Protein AF-A0A9D2E5R0-F1 (afdb_monomer)

Nearest PDB structures (foldseek):
  8ugi-assembly1_1K  TM=6.746E-01  e=1.771E+00  Sus scrofa
  6zke-assembly1_K  TM=6.800E-01  e=3.230E+00  Ovis aries
  8eja-assembly1_B  TM=5.317E-01  e=1.771E+00  synthetic construct
  8oir-assembly1_Aa  TM=5.690E-01  e=2.644E+00  Homo sapiens
  8oiq-assembly1_Aa  TM=5.971E-01  e=4.510E+00  Homo sapiens

Secondary structure (DSSP, 8-state):
-PPPSSHHHHHHHHHHHHHHHT-TT--HHHHHHHHHHHHHHHHHHHHHHHHHHHHHHHHHHHHHHHTS--------

pLDDT: mean 88.28, std 13.08, range [50.47, 98.31]

Sequence (76 aa):
MKNPKSFEEGMARLQDLLDRLSSPDTPLEEAISLYTETAALAEYCTNALDKAQLKMQTIDERIAQLAKPQEGSDEV

Radius of gyration: 22.38 Å; Cα contacts (8 Å, |Δi|>4): 26; chains: 1; bounding box: 37×21×73 Å

Mean predicted aligned error: 7.29 Å

Organism: NCBI:txid2838595

InterPro domains:
  IPR003761 Exonuclease VII, small subunit [MF_00337] (6-66)
  IPR003761 Exonuclease VII, small subunit [PF02609] (7-57)
  IPR003761 Exonuclease VII, small subunit [PIRSF006488] (3-71)
  IPR003761 Exonuclease VII, small subunit [PTHR34137] (2-66)
  IPR003761 Exonuclease VII, small subunit [TIGR01280] (6-61)
  IPR037004 Exonuclease VII, small subunit superfamily [G3DSA:1.10.287.1040] (1-75)
  IPR037004 Exonuclease VII, small subunit superfamily [SSF116842] (3-62)

Foldseek 3Di:
DDQDPDLVRLVVVLVVLVVQLPDPPQDPVRNVVSVVSNVVSVVVNVVVVVVVVVVVVVVVVVVVVVPDPPPDPPDD

Structure (mmCIF, N/CA/C/O backbone):
data_AF-A0A9D2E5R0-F1
#
_entry.id   AF-A0A9D2E5R0-F1
#
loop_
_atom_site.group_PDB
_atom_site.id
_atom_site.type_symbol
_atom_site.label_atom_id
_atom_site.label_alt_id
_atom_site.label_comp_id
_atom_site.label_asym_id
_atom_site.label_entity_id
_atom_site.label_seq_id
_atom_site.pdbx_PDB_ins_code
_atom_site.Cartn_x
_atom_site.Cartn_y
_atom_site.Cartn_z
_atom_site.occupancy
_atom_site.B_iso_or_equiv
_atom_site.auth_seq_id
_atom_site.auth_comp_id
_atom_site.auth_asym_id
_atom_site.auth_atom_id
_atom_site.pdbx_PDB_model_num
ATOM 1 N N . MET A 1 1 ? -2.272 10.809 -11.130 1.00 57.19 1 MET A N 1
ATOM 2 C CA . MET A 1 1 ? -2.566 9.396 -10.799 1.00 57.19 1 MET A CA 1
ATOM 3 C C . MET A 1 1 ? -3.939 9.315 -10.148 1.00 57.19 1 MET A C 1
ATOM 5 O O . MET A 1 1 ? -4.315 10.256 -9.460 1.00 57.19 1 MET A O 1
ATOM 9 N N . LYS A 1 2 ? -4.718 8.258 -10.412 1.00 61.91 2 LYS A N 1
ATOM 10 C CA . LYS A 1 2 ? -5.990 8.015 -9.711 1.00 61.91 2 LYS A CA 1
ATOM 11 C C . LYS A 1 2 ? -5.694 7.150 -8.489 1.00 61.91 2 LYS A C 1
ATOM 13 O O . LYS A 1 2 ? -5.248 6.021 -8.669 1.00 61.91 2 LYS A O 1
ATOM 18 N N . ASN A 1 3 ? -5.937 7.677 -7.292 1.00 73.19 3 ASN A N 1
ATOM 19 C CA . ASN A 1 3 ? -5.828 6.894 -6.064 1.00 73.19 3 ASN A CA 1
ATOM 20 C C . ASN A 1 3 ? -6.891 5.775 -6.062 1.00 73.19 3 ASN A C 1
ATOM 22 O O . ASN A 1 3 ? -7.985 5.998 -6.595 1.00 73.19 3 ASN A O 1
ATOM 26 N N . PRO A 1 4 ? -6.590 4.595 -5.492 1.00 80.94 4 PRO A N 1
ATOM 27 C CA . PRO A 1 4 ? -7.560 3.509 -5.332 1.00 80.94 4 PRO A CA 1
ATOM 28 C C . PRO A 1 4 ? -8.805 3.968 -4.564 1.00 80.94 4 PRO A C 1
ATOM 30 O O . PRO A 1 4 ? -8.706 4.842 -3.696 1.00 80.94 4 PRO A O 1
ATOM 33 N N . LYS A 1 5 ? -9.979 3.393 -4.861 1.00 83.00 5 LYS A N 1
ATOM 34 C CA . LYS A 1 5 ? -11.210 3.727 -4.123 1.00 83.00 5 LYS A CA 1
ATOM 35 C C . LYS A 1 5 ? -11.286 3.001 -2.783 1.00 83.00 5 LYS A C 1
ATOM 37 O O . LYS A 1 5 ? -11.965 3.489 -1.882 1.00 83.00 5 LYS A O 1
ATOM 42 N N . SER A 1 6 ? -10.589 1.874 -2.649 1.00 92.81 6 SER A N 1
ATOM 43 C CA . SER A 1 6 ? -10.446 1.138 -1.394 1.00 92.81 6 SER A CA 1
ATOM 44 C C . SER A 1 6 ? -9.022 0.619 -1.186 1.00 92.81 6 SER A C 1
ATOM 46 O O . SER A 1 6 ? -8.194 0.625 -2.101 1.00 92.81 6 SER A O 1
ATOM 48 N N . PHE A 1 7 ? -8.752 0.153 0.034 1.00 93.50 7 PHE A N 1
ATOM 49 C CA . PHE A 1 7 ? -7.497 -0.509 0.372 1.00 93.50 7 PHE A CA 1
ATOM 50 C C . PHE A 1 7 ? -7.297 -1.791 -0.448 1.00 93.50 7 PHE A C 1
ATOM 52 O O . PHE A 1 7 ? -6.217 -2.012 -0.985 1.00 93.50 7 PHE A O 1
ATOM 59 N N . GLU A 1 8 ? -8.347 -2.597 -0.609 1.00 95.25 8 GLU A N 1
ATOM 60 C CA . GLU A 1 8 ? -8.325 -3.857 -1.360 1.00 95.25 8 GLU A CA 1
ATOM 61 C C . GLU A 1 8 ? -8.011 -3.617 -2.839 1.00 95.25 8 GLU A C 1
ATOM 63 O O . GLU A 1 8 ? -7.184 -4.322 -3.415 1.00 95.25 8 GLU A O 1
ATOM 68 N N . GLU A 1 9 ? -8.608 -2.583 -3.443 1.00 93.88 9 GLU A N 1
ATOM 69 C CA . GLU A 1 9 ? -8.263 -2.166 -4.806 1.00 93.88 9 GLU A CA 1
ATOM 70 C C . GLU A 1 9 ? -6.799 -1.712 -4.906 1.00 93.88 9 GLU A C 1
ATOM 72 O O . GLU A 1 9 ? -6.116 -2.026 -5.883 1.00 93.88 9 GLU A O 1
ATOM 77 N N . GLY A 1 10 ? -6.308 -0.979 -3.901 1.00 94.19 10 GLY A N 1
ATOM 78 C CA . GLY A 1 10 ? -4.917 -0.534 -3.837 1.00 94.19 10 GLY A CA 1
ATOM 79 C C . GLY A 1 10 ? -3.942 -1.702 -3.754 1.00 94.19 10 GLY A C 1
ATOM 80 O O . GLY A 1 10 ? -2.988 -1.757 -4.523 1.00 94.19 10 GLY A O 1
ATOM 81 N N . MET A 1 11 ? -4.222 -2.676 -2.893 1.00 94.75 11 MET A N 1
ATOM 82 C CA . MET A 1 11 ? -3.413 -3.885 -2.747 1.00 94.75 11 MET A CA 1
ATOM 83 C C . MET A 1 11 ? -3.415 -4.751 -4.007 1.00 94.75 11 MET A C 1
ATOM 85 O O . MET A 1 11 ? -2.354 -5.209 -4.424 1.00 94.75 11 MET A O 1
ATOM 89 N N . ALA A 1 12 ? -4.573 -4.936 -4.647 1.00 95.25 12 ALA A N 1
ATOM 90 C CA . ALA A 1 12 ? -4.660 -5.687 -5.897 1.00 95.25 12 ALA A CA 1
ATOM 91 C C . ALA A 1 12 ? -3.818 -5.034 -7.006 1.00 95.25 12 ALA A C 1
ATOM 93 O O . ALA A 1 12 ? -3.078 -5.716 -7.711 1.00 95.25 12 ALA A O 1
ATOM 94 N N . ARG A 1 13 ? -3.881 -3.701 -7.125 1.00 94.44 13 ARG A N 1
ATOM 95 C CA . ARG A 1 13 ? -3.069 -2.954 -8.093 1.00 94.44 13 ARG A CA 1
ATOM 96 C C . ARG A 1 13 ? -1.581 -2.974 -7.750 1.00 94.44 13 ARG A C 1
ATOM 98 O O . ARG A 1 13 ? -0.762 -3.061 -8.654 1.00 94.44 13 ARG A O 1
ATOM 105 N N . LEU A 1 14 ? -1.226 -2.893 -6.469 1.00 94.44 14 LEU A N 1
ATOM 106 C CA . LEU A 1 14 ? 0.164 -2.984 -6.026 1.00 94.44 14 LEU A CA 1
ATOM 107 C C . LEU A 1 14 ? 0.780 -4.334 -6.417 1.00 94.44 14 LEU A C 1
ATOM 109 O O . LEU A 1 14 ? 1.899 -4.359 -6.920 1.00 94.44 14 LEU A O 1
ATOM 113 N N . GLN A 1 15 ? 0.037 -5.431 -6.238 1.00 94.56 15 GLN A N 1
ATOM 114 C CA . GLN A 1 15 ? 0.490 -6.763 -6.638 1.00 94.56 15 GLN A CA 1
ATOM 115 C C . GLN A 1 15 ? 0.707 -6.859 -8.155 1.00 94.56 15 GLN A C 1
ATOM 117 O O . GLN A 1 15 ? 1.770 -7.294 -8.580 1.00 94.56 15 GLN A O 1
ATOM 122 N N . ASP A 1 16 ? -0.244 -6.377 -8.962 1.00 94.00 16 ASP A N 1
ATOM 123 C CA . ASP A 1 16 ? -0.118 -6.360 -10.429 1.00 94.00 16 ASP A CA 1
ATOM 124 C C . ASP A 1 16 ? 1.126 -5.586 -10.903 1.00 94.00 16 ASP A C 1
ATOM 126 O O . ASP A 1 16 ? 1.870 -6.035 -11.777 1.00 94.00 16 ASP A O 1
ATOM 130 N N . LEU A 1 17 ? 1.401 -4.430 -10.291 1.00 93.50 17 LEU A N 1
ATOM 131 C CA . LEU A 1 17 ? 2.582 -3.634 -10.628 1.00 93.50 17 LEU A CA 1
ATOM 132 C C . LEU A 1 17 ? 3.888 -4.324 -10.226 1.00 93.50 17 LEU A C 1
ATOM 134 O O . LEU A 1 17 ? 4.850 -4.271 -10.992 1.00 93.50 17 LEU A O 1
ATOM 138 N N . LEU A 1 18 ? 3.929 -4.978 -9.062 1.00 92.56 18 LEU A N 1
ATOM 139 C CA . LEU A 1 18 ? 5.090 -5.756 -8.623 1.00 92.56 18 LEU A CA 1
ATOM 140 C C . LEU A 1 18 ? 5.356 -6.942 -9.554 1.00 92.56 18 LEU A C 1
ATOM 142 O O . LEU A 1 18 ? 6.508 -7.175 -9.922 1.00 92.56 18 LEU A O 1
ATOM 146 N N . ASP A 1 19 ? 4.305 -7.636 -9.990 1.00 93.06 19 ASP A N 1
ATOM 147 C CA . ASP A 1 19 ? 4.417 -8.752 -10.929 1.00 93.06 19 ASP A CA 1
ATOM 148 C C . ASP A 1 19 ? 5.007 -8.270 -12.264 1.00 93.06 19 ASP A C 1
ATOM 150 O O . ASP A 1 19 ? 5.965 -8.858 -12.773 1.00 93.06 19 ASP A O 1
ATOM 154 N N . ARG A 1 20 ? 4.532 -7.133 -12.790 1.00 91.06 20 ARG A N 1
ATOM 155 C CA . ARG A 1 20 ? 5.086 -6.506 -14.005 1.00 91.06 20 ARG A CA 1
ATOM 156 C C . ARG A 1 20 ? 6.529 -6.033 -13.828 1.00 91.06 20 ARG A C 1
ATOM 158 O O . ARG A 1 20 ? 7.344 -6.203 -14.733 1.00 91.06 20 ARG A O 1
ATOM 165 N N . LEU A 1 21 ? 6.865 -5.468 -12.669 1.00 90.19 21 LEU A N 1
ATOM 166 C CA . LEU A 1 21 ? 8.224 -5.023 -12.353 1.00 90.19 21 LEU A CA 1
ATOM 167 C C . LEU A 1 21 ? 9.204 -6.203 -12.238 1.00 90.19 21 LEU A C 1
ATOM 169 O O . LEU A 1 21 ? 10.385 -6.046 -12.530 1.00 90.19 21 LEU A O 1
ATOM 173 N N . SER A 1 22 ? 8.716 -7.382 -11.840 1.00 89.00 22 SER A N 1
ATOM 174 C CA . SER A 1 22 ? 9.518 -8.608 -11.743 1.00 89.00 22 SER A CA 1
ATOM 175 C C . SER A 1 22 ? 9.816 -9.268 -13.095 1.00 89.00 22 SER A C 1
ATOM 177 O O . SER A 1 22 ? 10.676 -10.148 -13.170 1.00 89.00 22 SER A O 1
ATOM 179 N N . SER A 1 23 ? 9.128 -8.848 -14.163 1.00 91.75 23 SER A N 1
ATOM 180 C CA . SER A 1 23 ? 9.332 -9.397 -15.502 1.00 91.75 23 SER A CA 1
ATOM 181 C C . SER A 1 23 ? 10.694 -8.973 -16.074 1.00 91.75 23 SER A C 1
ATOM 183 O O . SER A 1 23 ? 10.980 -7.774 -16.139 1.00 91.75 23 SER A O 1
ATOM 185 N N . PRO A 1 24 ? 11.528 -9.920 -16.545 1.00 85.62 24 PRO A N 1
ATOM 186 C CA . PRO A 1 24 ? 12.831 -9.611 -17.135 1.0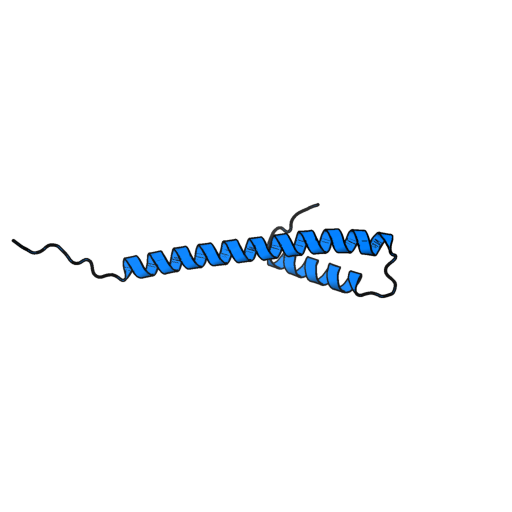0 85.62 24 PRO A CA 1
ATOM 187 C C . PRO A 1 24 ? 12.731 -8.903 -18.496 1.00 85.62 24 PRO A C 1
ATOM 189 O O . PRO A 1 24 ? 13.718 -8.328 -18.949 1.00 85.62 24 PRO A O 1
ATOM 192 N N . ASP A 1 25 ? 11.557 -8.927 -19.133 1.00 91.12 25 ASP A N 1
ATOM 193 C CA . ASP A 1 25 ? 11.313 -8.317 -20.445 1.00 91.12 25 ASP A CA 1
ATOM 194 C C . ASP A 1 25 ? 10.876 -6.843 -20.354 1.00 91.12 25 ASP A C 1
ATOM 196 O O . ASP A 1 25 ? 10.659 -6.196 -21.380 1.00 91.12 25 ASP A O 1
ATOM 200 N N . THR A 1 26 ? 10.732 -6.298 -19.142 1.00 88.00 26 THR A N 1
ATOM 201 C CA . THR A 1 26 ? 10.293 -4.916 -18.920 1.00 88.00 26 THR A CA 1
ATOM 202 C C . THR A 1 26 ? 11.393 -3.924 -19.332 1.00 88.00 26 THR A C 1
ATOM 204 O O . THR A 1 26 ? 12.475 -3.931 -18.737 1.00 88.00 26 THR A O 1
ATOM 207 N N . PRO A 1 27 ? 11.146 -3.029 -20.312 1.00 94.00 27 PRO A N 1
ATOM 208 C CA . PRO A 1 27 ? 12.112 -2.006 -20.713 1.00 94.00 27 PRO A CA 1
ATOM 209 C C . PRO A 1 27 ? 12.471 -1.062 -19.561 1.00 94.00 27 PRO A C 1
ATOM 211 O O . PRO A 1 27 ? 11.644 -0.786 -18.692 1.00 94.00 27 PRO A O 1
ATOM 214 N N . LEU A 1 28 ? 13.683 -0.501 -19.579 1.00 90.25 28 LEU A N 1
ATOM 215 C CA . LEU A 1 28 ? 14.180 0.357 -18.497 1.00 90.25 28 LEU A CA 1
ATOM 216 C C . LEU A 1 28 ? 13.273 1.571 -18.234 1.00 90.25 28 LEU A C 1
ATOM 218 O O . LEU A 1 28 ? 12.977 1.870 -17.077 1.00 90.25 28 LEU A O 1
ATOM 222 N N . GLU A 1 29 ? 12.809 2.263 -19.279 1.00 90.88 29 GLU A N 1
ATOM 223 C CA . GLU A 1 29 ? 11.902 3.402 -19.107 1.00 90.88 29 GLU A CA 1
ATOM 224 C C . GLU A 1 29 ? 10.565 2.987 -18.471 1.00 90.88 29 GLU A C 1
ATOM 226 O O . GLU A 1 29 ? 10.028 3.708 -17.624 1.00 90.88 29 GLU A O 1
ATOM 231 N N . GLU A 1 30 ? 10.044 1.810 -18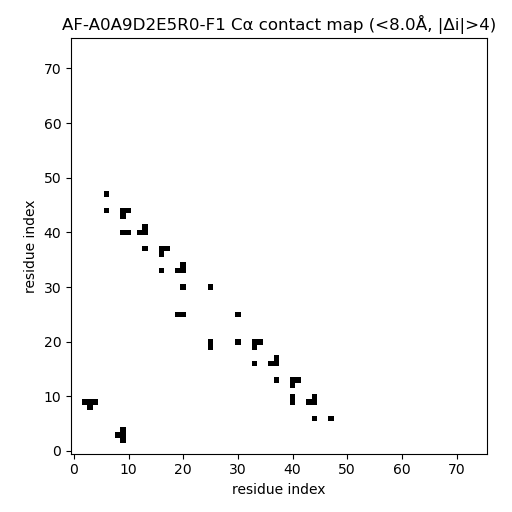.830 1.00 91.31 30 GLU A N 1
ATOM 232 C CA . GLU A 1 30 ? 8.820 1.270 -18.234 1.00 91.31 30 GLU A CA 1
ATOM 233 C C . GLU A 1 30 ? 9.051 0.859 -16.776 1.00 91.31 30 GLU A C 1
ATOM 235 O O . GLU A 1 30 ? 8.231 1.186 -15.919 1.00 91.31 30 GLU A O 1
ATOM 240 N N . ALA A 1 31 ? 10.191 0.240 -16.461 1.00 91.94 31 ALA A N 1
ATOM 241 C CA . ALA A 1 31 ? 10.554 -0.144 -15.100 1.00 91.94 31 ALA A CA 1
ATOM 242 C C . ALA A 1 31 ? 10.609 1.069 -14.155 1.00 91.94 31 ALA A C 1
ATOM 244 O O . ALA A 1 31 ? 10.112 1.003 -13.032 1.00 91.94 31 ALA A O 1
ATOM 245 N N . ILE A 1 32 ? 11.141 2.207 -14.615 1.00 92.69 32 ILE A N 1
ATOM 246 C CA . ILE A 1 32 ? 11.180 3.455 -13.832 1.00 92.69 32 ILE A CA 1
ATOM 247 C C . ILE A 1 32 ? 9.763 3.986 -13.568 1.00 92.69 32 ILE A C 1
ATOM 249 O O . ILE A 1 32 ? 9.445 4.402 -12.446 1.00 92.69 32 ILE A O 1
ATOM 253 N N . SER A 1 33 ? 8.895 3.953 -14.582 1.00 92.56 33 SER A N 1
ATOM 254 C CA . SER A 1 33 ? 7.491 4.350 -14.430 1.00 92.56 33 SER A CA 1
ATOM 255 C C . SER A 1 33 ? 6.754 3.433 -13.448 1.00 92.56 33 SER A C 1
ATOM 257 O O . SER A 1 33 ? 6.085 3.916 -12.533 1.00 92.56 33 SER A O 1
ATOM 259 N N . LEU A 1 34 ? 6.914 2.115 -13.601 1.00 94.06 34 LEU A N 1
ATOM 260 C CA . LEU A 1 34 ? 6.319 1.105 -12.727 1.00 94.06 34 LEU A CA 1
ATOM 261 C C . LEU A 1 34 ? 6.797 1.257 -11.287 1.00 94.06 34 LEU A C 1
ATOM 263 O O . LEU A 1 34 ? 5.980 1.205 -10.371 1.00 94.06 34 LEU A O 1
ATOM 267 N N . TYR A 1 35 ? 8.088 1.503 -11.072 1.00 93.12 35 TYR A N 1
ATOM 268 C CA . TYR A 1 35 ? 8.643 1.705 -9.738 1.00 93.12 35 TYR A CA 1
ATOM 269 C C . TYR A 1 35 ? 8.032 2.930 -9.050 1.00 93.12 35 TYR A C 1
ATOM 271 O O . TYR A 1 35 ? 7.629 2.858 -7.891 1.00 93.12 35 TYR A O 1
ATOM 279 N N . THR A 1 36 ? 7.897 4.040 -9.780 1.00 93.25 36 THR A N 1
ATOM 280 C CA . THR A 1 36 ? 7.291 5.274 -9.256 1.00 93.25 36 THR A CA 1
ATOM 281 C C . THR A 1 36 ? 5.833 5.046 -8.849 1.00 93.25 36 THR A C 1
ATOM 283 O O . THR A 1 36 ? 5.399 5.490 -7.786 1.00 93.25 36 THR A O 1
ATOM 286 N N . GLU A 1 37 ? 5.073 4.322 -9.673 1.00 92.88 37 GLU A N 1
ATOM 287 C CA . GLU A 1 37 ? 3.680 3.988 -9.373 1.00 92.88 37 GLU A CA 1
ATOM 288 C C . GLU A 1 37 ? 3.551 3.010 -8.200 1.00 92.88 37 GLU A C 1
ATOM 290 O O . GLU A 1 37 ? 2.730 3.226 -7.308 1.00 92.88 37 GLU A O 1
ATOM 295 N N . THR A 1 38 ? 4.405 1.989 -8.162 1.00 93.50 38 THR A N 1
ATOM 296 C CA . THR A 1 38 ? 4.466 0.995 -7.082 1.00 93.50 38 THR A CA 1
ATOM 297 C C . THR A 1 38 ? 4.775 1.664 -5.745 1.00 93.50 38 THR A C 1
ATOM 299 O O . THR A 1 38 ? 4.084 1.411 -4.762 1.00 93.50 38 THR A O 1
ATOM 302 N N . ALA A 1 39 ? 5.763 2.563 -5.704 1.00 94.25 39 ALA A N 1
ATOM 303 C CA . ALA A 1 39 ? 6.140 3.286 -4.492 1.00 94.25 39 ALA A CA 1
ATOM 304 C C . ALA A 1 39 ? 4.988 4.154 -3.959 1.00 94.25 39 ALA A C 1
ATOM 306 O O . ALA A 1 39 ? 4.680 4.104 -2.769 1.00 94.25 39 ALA A O 1
ATOM 307 N N . ALA A 1 40 ? 4.300 4.886 -4.841 1.00 92.94 40 ALA A N 1
ATOM 308 C CA . ALA A 1 40 ? 3.148 5.702 -4.459 1.00 92.94 40 ALA A CA 1
ATOM 309 C C . ALA A 1 40 ? 1.976 4.853 -3.925 1.00 92.94 40 ALA A C 1
ATOM 311 O O . ALA A 1 40 ? 1.301 5.240 -2.969 1.00 92.94 40 ALA A O 1
ATOM 312 N N . LEU A 1 41 ? 1.731 3.682 -4.520 1.00 94.62 41 LEU A N 1
ATOM 313 C CA . LEU A 1 41 ? 0.710 2.740 -4.050 1.00 94.62 41 LEU A CA 1
ATOM 314 C C . LEU A 1 41 ? 1.077 2.102 -2.710 1.00 94.62 41 LEU A C 1
ATOM 316 O O . LEU A 1 41 ? 0.215 1.999 -1.839 1.00 94.62 41 LEU A O 1
ATOM 320 N N . ALA A 1 42 ? 2.341 1.726 -2.518 1.00 94.69 42 ALA A N 1
ATOM 321 C CA . ALA A 1 42 ? 2.828 1.210 -1.246 1.00 94.69 42 ALA A CA 1
ATOM 322 C C . ALA A 1 42 ? 2.654 2.249 -0.127 1.00 94.69 42 ALA A C 1
ATOM 324 O O . ALA A 1 42 ? 2.124 1.927 0.935 1.00 94.69 42 ALA A O 1
ATOM 325 N N . GLU A 1 43 ? 3.006 3.511 -0.388 1.00 95.25 43 GLU A N 1
ATOM 326 C CA . GLU A 1 43 ? 2.795 4.612 0.555 1.00 95.25 43 GLU A CA 1
ATOM 327 C C . GLU A 1 43 ? 1.306 4.802 0.889 1.00 95.25 43 GLU A C 1
ATOM 329 O O . GLU A 1 43 ? 0.937 4.952 2.056 1.00 95.25 43 GLU A O 1
ATOM 334 N N . TYR A 1 44 ? 0.425 4.758 -0.115 1.00 94.12 44 TYR A N 1
ATOM 335 C CA . TYR A 1 44 ? -1.021 4.824 0.102 1.00 94.12 44 TYR A CA 1
ATOM 336 C C . TYR A 1 44 ? -1.520 3.690 1.012 1.00 94.12 44 TYR A C 1
ATOM 338 O O . TYR A 1 44 ? -2.264 3.955 1.960 1.00 94.12 44 TYR A O 1
ATOM 346 N N . CYS A 1 45 ? -1.107 2.447 0.747 1.00 94.56 45 CYS A N 1
ATOM 347 C CA . CYS A 1 45 ? -1.522 1.281 1.525 1.00 94.56 45 CYS A CA 1
ATOM 348 C C . CYS A 1 45 ? -1.032 1.363 2.976 1.00 94.56 45 CYS A C 1
ATOM 350 O O . CYS A 1 45 ? -1.833 1.165 3.891 1.00 94.56 45 CYS A O 1
ATOM 352 N N . THR A 1 46 ? 0.232 1.730 3.201 1.00 96.00 46 THR A N 1
ATOM 353 C CA . THR A 1 46 ? 0.784 1.936 4.551 1.00 96.00 46 THR A CA 1
ATOM 354 C C . THR A 1 46 ? -0.001 3.003 5.309 1.00 96.00 46 THR A C 1
ATOM 356 O O . THR A 1 46 ? -0.505 2.750 6.400 1.00 96.00 46 THR A O 1
ATOM 359 N N . ASN A 1 47 ? -0.237 4.158 4.684 1.00 95.81 47 ASN A N 1
ATOM 360 C CA . ASN A 1 47 ? -1.010 5.240 5.293 1.00 95.81 47 ASN A CA 1
ATOM 361 C C . ASN A 1 47 ? -2.458 4.836 5.625 1.00 95.81 47 ASN A C 1
ATOM 363 O O . ASN A 1 47 ? -3.057 5.362 6.569 1.00 95.81 47 ASN A O 1
ATOM 367 N N . ALA A 1 48 ? -3.069 3.955 4.831 1.00 94.88 48 ALA A N 1
ATOM 368 C CA . ALA A 1 48 ? -4.405 3.439 5.107 1.00 94.88 48 ALA A CA 1
ATOM 369 C C . ALA A 1 48 ? -4.412 2.515 6.336 1.00 94.88 48 ALA A C 1
ATOM 371 O O . ALA A 1 48 ? -5.303 2.643 7.1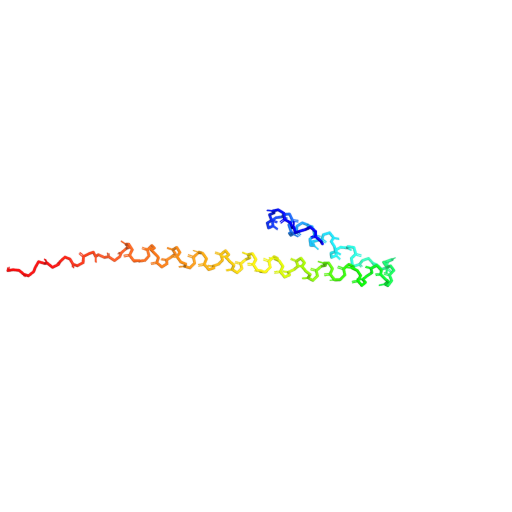81 1.00 94.88 48 ALA A O 1
ATOM 372 N N . LEU A 1 49 ? -3.405 1.644 6.462 1.00 97.31 49 LEU A N 1
ATOM 373 C CA . LEU A 1 49 ? -3.231 0.759 7.616 1.00 97.31 49 LEU A CA 1
ATOM 374 C C . LEU A 1 49 ? -2.954 1.546 8.899 1.00 97.31 49 LEU A C 1
ATOM 376 O O . LEU A 1 49 ? -3.620 1.302 9.903 1.00 97.31 49 LEU A O 1
ATOM 380 N N . ASP A 1 50 ? -2.083 2.554 8.854 1.00 97.62 50 ASP A N 1
ATOM 381 C CA . ASP A 1 50 ? -1.779 3.404 10.014 1.00 97.62 50 ASP A CA 1
ATOM 382 C C . ASP A 1 50 ? -3.035 4.108 10.545 1.0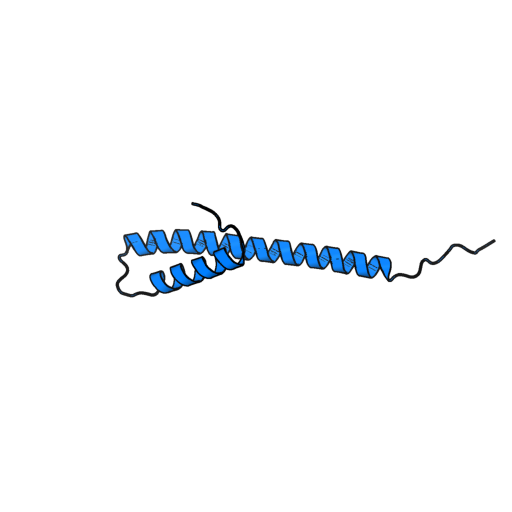0 97.62 50 ASP A C 1
ATOM 384 O O . ASP A 1 50 ? -3.311 4.138 11.748 1.00 97.62 50 ASP A O 1
ATOM 388 N N . LYS A 1 51 ? -3.868 4.629 9.635 1.00 96.62 51 LYS A N 1
ATOM 389 C CA . LYS A 1 51 ? -5.156 5.241 9.992 1.00 96.62 51 LYS A CA 1
ATOM 390 C C . LYS A 1 51 ? -6.124 4.231 10.597 1.00 96.62 51 LYS A C 1
ATOM 392 O O . LYS A 1 51 ? -6.890 4.596 11.490 1.00 96.62 51 LYS A O 1
ATOM 397 N N . ALA A 1 52 ? -6.144 2.999 10.094 1.00 97.00 52 ALA A N 1
ATOM 398 C CA . ALA A 1 52 ? -6.978 1.941 10.653 1.00 97.00 52 ALA A CA 1
ATOM 399 C C . ALA A 1 52 ? -6.512 1.575 12.069 1.00 97.00 52 ALA A C 1
ATOM 401 O O . ALA A 1 52 ? -7.331 1.552 12.987 1.00 97.00 52 ALA A O 1
ATOM 402 N N . GLN A 1 53 ? -5.204 1.405 12.268 1.00 97.88 53 GLN A N 1
ATOM 403 C CA . GLN A 1 53 ? -4.611 1.107 13.568 1.00 97.88 53 GLN A CA 1
ATOM 404 C C . GLN A 1 53 ? -4.907 2.203 14.601 1.00 97.88 53 GLN A C 1
ATOM 406 O O . GLN A 1 53 ? -5.356 1.897 15.704 1.00 97.88 53 GLN A O 1
ATOM 411 N N . LEU A 1 54 ? -4.739 3.480 14.243 1.00 98.31 54 LEU A N 1
ATOM 412 C CA . LEU A 1 54 ? -5.038 4.598 15.146 1.00 98.31 54 LEU A CA 1
ATOM 413 C C . LEU A 1 54 ? -6.515 4.621 15.573 1.00 98.31 54 LEU A C 1
ATOM 415 O O . LEU A 1 54 ? -6.841 4.868 16.737 1.00 98.31 54 LEU A O 1
ATOM 419 N N . LYS A 1 55 ? -7.428 4.335 14.636 1.00 97.69 55 LYS A N 1
ATOM 420 C CA . LYS A 1 55 ? -8.861 4.229 14.940 1.00 97.69 55 LYS A CA 1
ATOM 421 C C . LYS A 1 55 ? -9.151 3.079 15.900 1.00 97.69 55 LYS A C 1
ATOM 423 O O . LYS A 1 55 ? -9.962 3.265 16.803 1.00 97.69 55 LYS A O 1
ATOM 428 N N . MET A 1 56 ? -8.503 1.928 15.722 1.00 97.88 56 MET A N 1
ATOM 429 C CA . MET A 1 56 ? -8.644 0.789 16.635 1.00 97.88 56 MET A CA 1
ATOM 430 C C . MET A 1 56 ? -8.181 1.152 18.045 1.00 97.88 56 MET A C 1
ATOM 432 O O . MET A 1 56 ? -8.957 0.997 18.979 1.00 97.88 56 MET A O 1
ATOM 436 N N . GLN A 1 57 ? -6.998 1.757 18.184 1.00 97.94 57 GLN A N 1
ATOM 437 C CA . GLN A 1 57 ? -6.485 2.219 19.480 1.00 97.94 57 GLN A CA 1
ATOM 438 C C . GLN A 1 57 ? -7.467 3.169 20.180 1.00 97.94 57 GLN A C 1
ATOM 440 O O . GLN A 1 57 ? -7.779 2.996 21.353 1.00 97.94 57 GLN A O 1
ATOM 445 N N . THR A 1 58 ? -8.038 4.122 19.436 1.00 97.56 58 THR A N 1
ATOM 446 C CA . THR A 1 58 ? -9.044 5.051 19.978 1.00 97.56 58 THR A CA 1
ATOM 447 C C . THR A 1 58 ? -10.312 4.323 20.447 1.00 97.56 58 THR A C 1
ATOM 449 O O . THR A 1 58 ? -10.938 4.715 21.432 1.00 97.56 58 THR A O 1
ATOM 452 N N . ILE A 1 59 ? -10.740 3.279 19.734 1.00 97.38 59 ILE A N 1
ATOM 453 C CA . ILE A 1 59 ? -11.901 2.468 20.121 1.00 97.38 59 ILE A CA 1
ATOM 454 C C . ILE A 1 59 ? -11.585 1.660 21.383 1.00 97.38 59 ILE A C 1
ATOM 456 O O . ILE A 1 59 ? -12.392 1.676 22.311 1.00 97.38 59 ILE A O 1
ATOM 460 N N . ASP A 1 60 ? -10.417 1.025 21.446 1.00 97.50 60 ASP A N 1
ATOM 461 C CA . ASP A 1 60 ? -9.977 0.234 22.598 1.00 97.50 60 ASP A CA 1
ATOM 462 C C . ASP A 1 60 ? -9.892 1.094 23.865 1.00 97.50 60 ASP A C 1
ATOM 464 O O . ASP A 1 60 ? -10.413 0.715 24.915 1.00 97.50 60 ASP A O 1
ATOM 468 N N . GLU A 1 61 ? -9.330 2.303 23.762 1.00 96.69 61 GLU A N 1
ATOM 469 C CA . GLU A 1 61 ? -9.287 3.273 24.860 1.00 96.69 61 GLU A CA 1
ATOM 470 C C . GLU A 1 61 ? -10.688 3.663 25.347 1.00 96.69 61 GLU A C 1
ATOM 472 O O . GLU A 1 61 ? -10.935 3.734 26.554 1.00 96.69 61 GLU A O 1
ATOM 477 N N . ARG A 1 62 ? -11.633 3.891 24.426 1.00 96.19 62 ARG A N 1
ATOM 478 C CA . ARG A 1 62 ? -13.027 4.205 24.773 1.00 96.19 62 ARG A CA 1
ATOM 479 C C . ARG A 1 62 ? -13.723 3.029 25.447 1.00 96.19 62 ARG A C 1
ATOM 481 O O . ARG A 1 62 ? -14.437 3.236 26.424 1.00 96.19 62 ARG A O 1
ATOM 488 N N . ILE A 1 63 ? -13.517 1.809 24.954 1.00 96.19 63 ILE A N 1
ATOM 489 C CA . ILE A 1 63 ? -14.054 0.592 25.575 1.00 96.19 63 ILE A CA 1
ATOM 490 C C . ILE A 1 63 ? -13.497 0.446 26.996 1.00 96.19 63 ILE A C 1
ATOM 492 O O . ILE A 1 63 ? -14.264 0.221 27.930 1.00 96.19 63 ILE A O 1
ATOM 496 N N . ALA A 1 64 ? -12.192 0.655 27.185 1.00 95.00 64 ALA A N 1
ATOM 497 C CA . ALA A 1 64 ? -11.559 0.598 28.499 1.00 95.00 64 ALA A CA 1
ATOM 498 C C . ALA A 1 64 ? -12.120 1.650 29.474 1.00 95.00 64 ALA A C 1
ATOM 500 O O . ALA A 1 64 ? -12.303 1.356 30.654 1.00 95.00 64 ALA A O 1
ATOM 501 N N . GLN A 1 65 ? -12.430 2.862 28.999 1.00 92.88 65 GLN A N 1
ATOM 502 C CA . GLN A 1 65 ? -13.068 3.905 29.813 1.00 92.88 65 GLN A CA 1
ATOM 503 C C . GLN A 1 65 ? -14.490 3.526 30.239 1.00 92.88 65 GLN A C 1
ATOM 505 O O . GLN A 1 65 ? -14.850 3.744 31.392 1.00 92.88 65 GLN A O 1
ATOM 510 N N . LEU A 1 66 ? -15.279 2.928 29.341 1.00 89.44 66 LEU A N 1
ATOM 511 C CA . LEU A 1 66 ? -16.637 2.461 29.645 1.00 89.44 66 LEU A CA 1
ATOM 512 C C . LEU A 1 66 ? -16.652 1.273 30.617 1.00 89.44 66 LEU A C 1
ATOM 514 O O . LEU A 1 66 ? -17.626 1.087 31.338 1.00 89.44 66 LEU A O 1
ATOM 518 N N . ALA A 1 67 ? -15.583 0.475 30.638 1.00 86.31 67 ALA A N 1
ATOM 519 C CA . ALA A 1 67 ? -15.439 -0.662 31.540 1.00 86.31 67 ALA A CA 1
ATOM 520 C C . ALA A 1 67 ? -15.012 -0.270 32.968 1.00 86.31 67 ALA A C 1
ATOM 522 O O . ALA A 1 67 ? -15.055 -1.118 33.861 1.00 86.31 67 ALA A O 1
ATOM 523 N N . LYS A 1 68 ? -14.599 0.985 33.214 1.00 79.31 68 LYS A N 1
ATOM 524 C CA . LYS A 1 68 ? -14.308 1.445 34.577 1.00 79.31 68 LYS A CA 1
ATOM 525 C C . LYS A 1 68 ? -15.623 1.598 35.351 1.00 79.31 68 LYS A C 1
ATOM 527 O O . LYS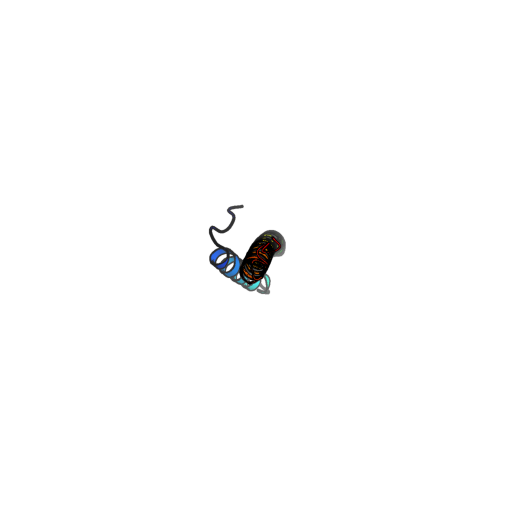 A 1 68 ? -16.506 2.315 34.873 1.00 79.31 68 LYS A O 1
ATOM 532 N N . PRO A 1 69 ? -15.764 0.973 36.537 1.00 68.81 69 PRO A N 1
ATOM 533 C CA . PRO A 1 69 ? -16.889 1.245 37.417 1.00 68.81 69 PRO A CA 1
ATOM 534 C C . PRO A 1 69 ? -16.984 2.752 37.643 1.00 68.81 69 PRO A C 1
ATO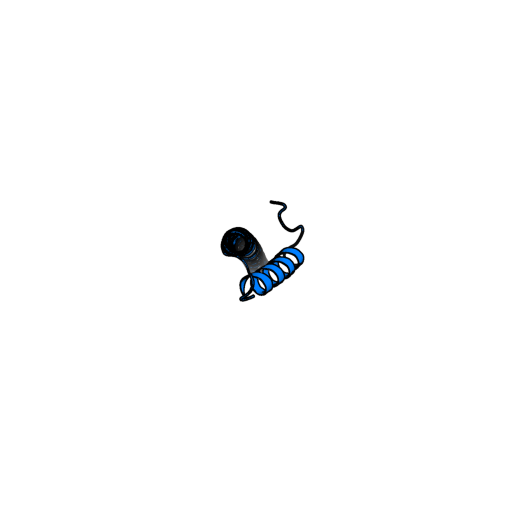M 536 O O . PRO A 1 69 ? -15.978 3.403 37.929 1.00 68.81 69 PRO A O 1
ATOM 539 N N . GLN A 1 70 ? -18.181 3.310 37.488 1.00 61.31 70 GLN A N 1
ATOM 540 C CA . GLN A 1 70 ? -18.470 4.629 38.031 1.00 61.31 70 GLN A CA 1
ATOM 541 C C . GLN A 1 70 ? -18.338 4.479 39.550 1.00 61.31 70 GLN A C 1
ATOM 543 O O . GLN A 1 70 ? -19.250 3.957 40.190 1.00 61.31 70 GLN A O 1
ATOM 548 N N . GLU A 1 71 ? -17.188 4.846 40.120 1.00 54.28 71 GLU A N 1
ATOM 549 C CA . GLU A 1 71 ? -17.081 5.089 41.557 1.00 54.28 71 GLU A CA 1
ATOM 550 C C . 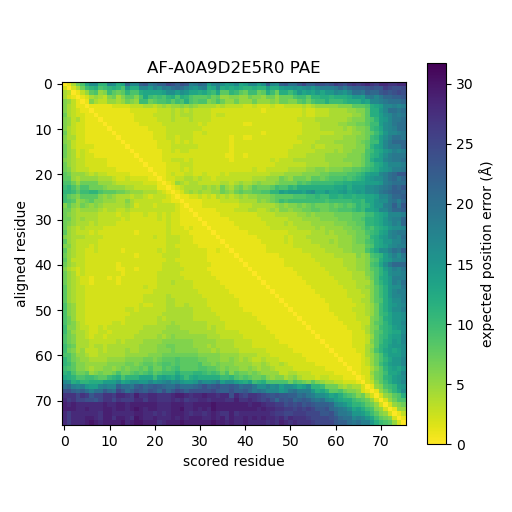GLU A 1 71 ? -17.949 6.312 41.847 1.00 54.28 71 GLU A C 1
ATOM 552 O O . GLU A 1 71 ? -17.526 7.464 41.755 1.00 54.28 71 GLU A O 1
ATOM 557 N N . GLY A 1 72 ? -19.233 6.024 42.061 1.00 53.16 72 GLY A N 1
ATOM 558 C CA . GLY A 1 72 ? -20.213 6.960 42.553 1.00 53.16 72 GLY A CA 1
ATOM 559 C C . GLY A 1 72 ? -19.748 7.448 43.911 1.00 53.16 72 GLY A C 1
ATOM 560 O O . GLY A 1 72 ? -19.558 6.671 44.842 1.00 53.16 72 GLY A O 1
ATOM 561 N N . SER A 1 73 ? -1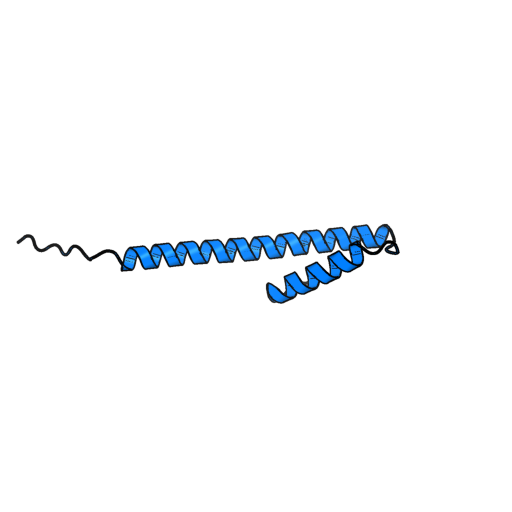9.559 8.754 43.975 1.00 53.47 73 SER A N 1
ATOM 562 C CA . SER A 1 73 ? -19.626 9.564 45.174 1.00 53.47 73 SER A CA 1
ATOM 563 C C . SER A 1 73 ? -20.899 9.243 45.973 1.00 53.47 73 SER A C 1
ATOM 565 O O . SER A 1 73 ? -21.925 9.884 45.768 1.00 53.47 73 SER A O 1
ATOM 567 N N . ASP A 1 74 ? -20.830 8.256 46.860 1.00 53.75 74 ASP A N 1
ATOM 568 C CA . ASP A 1 74 ? -21.716 8.111 48.018 1.00 53.75 74 ASP A CA 1
ATOM 569 C C . ASP A 1 74 ? -20.842 8.215 49.278 1.00 53.75 74 ASP A C 1
ATOM 571 O O . ASP A 1 74 ? -20.580 7.244 49.983 1.00 53.75 74 ASP A O 1
ATOM 575 N N . GLU A 1 75 ? -20.338 9.421 49.535 1.00 50.47 75 GLU A N 1
ATOM 576 C CA . GLU A 1 75 ? -20.005 9.857 50.892 1.00 50.47 75 GLU A CA 1
ATOM 577 C C . GLU A 1 75 ? -20.927 11.038 51.218 1.00 50.47 75 GLU A C 1
ATOM 579 O O . GLU A 1 75 ? -20.661 12.181 50.838 1.00 50.47 75 GLU A O 1
ATOM 584 N N . VAL A 1 76 ? -22.042 10.732 51.889 1.00 54.31 76 VAL A N 1
ATOM 585 C CA . VAL A 1 76 ? -22.830 11.669 52.705 1.00 54.31 76 VAL A CA 1
ATOM 586 C C . VAL A 1 76 ? -22.999 11.055 54.085 1.00 54.31 76 VAL A C 1
ATOM 588 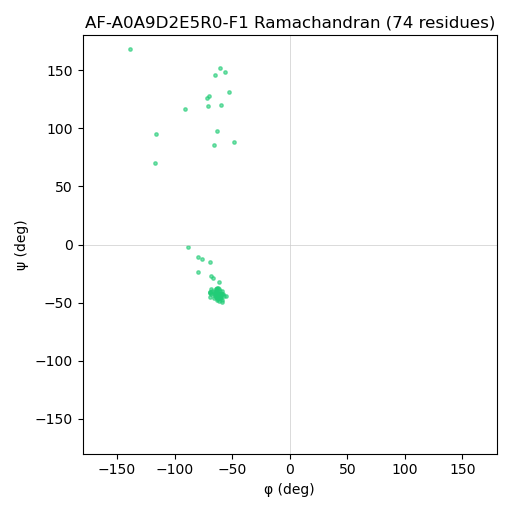O O . VAL A 1 76 ? -23.385 9.866 54.147 1.00 54.31 76 VAL A O 1
#

Solvent-accessible surface area (backbone atoms only — not comparable to full-atom values): 4542 Å² total; per-residue (Å²): 135,84,76,59,94,43,68,68,55,35,51,56,51,38,51,55,41,52,56,54,62,68,40,90,83,53,51,69,73,55,42,55,52,42,49,56,53,38,52,55,42,50,52,52,50,52,56,51,50,53,53,51,51,54,51,49,53,56,49,53,53,50,52,55,60,70,69,50,78,80,83,70,89,82,84,129